Protein AF-A0A241VRT4-F1 (afdb_monomer)

Secondary structure (DSSP, 8-state):
----EEEEES---HHHHHHHHHTTEEEEEGGG--TTS-----SEEEES--TTTS------------PPPHHHHHHHHHHHHHHHHHHHHHHHHHHHHHHHHHHHHHHHHHHHHHHHHHHSPPHHHHHHHHHHHHHHHHS----

Structure (mmCIF, N/CA/C/O backbone):
data_AF-A0A241VRT4-F1
#
_entry.id   AF-A0A241VRT4-F1
#
loop_
_atom_site.group_PDB
_atom_site.id
_atom_site.type_symbol
_atom_site.label_atom_id
_atom_site.label_alt_id
_atom_site.label_comp_id
_atom_site.label_asym_id
_atom_site.label_entity_id
_atom_site.label_seq_id
_atom_site.pdbx_PDB_ins_code
_atom_site.Cartn_x
_atom_site.Cartn_y
_atom_site.Cartn_z
_atom_site.occupancy
_atom_site.B_iso_or_equiv
_atom_site.auth_seq_id
_atom_site.auth_comp_id
_atom_site.auth_asym_id
_atom_site.auth_atom_id
_atom_site.pdbx_PDB_model_num
ATOM 1 N N . MET A 1 1 ? -20.443 -20.941 38.064 1.00 50.16 1 MET A N 1
ATOM 2 C CA . MET A 1 1 ? -21.023 -19.593 38.247 1.00 50.16 1 MET A CA 1
ATOM 3 C C . MET A 1 1 ? -22.403 -19.621 37.625 1.00 50.16 1 MET A C 1
ATOM 5 O O . MET A 1 1 ? -22.512 -20.088 36.500 1.00 50.16 1 MET A O 1
ATOM 9 N N . ASN A 1 2 ? -23.441 -19.253 38.374 1.00 67.25 2 ASN A N 1
ATOM 10 C CA . ASN A 1 2 ? -24.806 -19.216 37.851 1.00 67.25 2 ASN A CA 1
ATOM 11 C C . ASN A 1 2 ? -24.984 -17.857 37.169 1.00 67.25 2 ASN A C 1
ATOM 13 O O . ASN A 1 2 ? -25.025 -16.855 37.873 1.00 67.25 2 ASN A O 1
ATOM 17 N N . PHE A 1 3 ? -25.005 -17.826 35.835 1.00 83.12 3 PHE A N 1
ATOM 18 C CA . PHE A 1 3 ? -25.200 -16.592 35.073 1.00 83.12 3 PHE A CA 1
ATOM 19 C C . PHE A 1 3 ? -26.683 -16.224 35.125 1.00 83.12 3 PHE A C 1
ATOM 21 O O . PHE A 1 3 ? -27.526 -16.981 34.641 1.00 83.12 3 PHE A O 1
ATOM 28 N N . LYS A 1 4 ? -27.016 -15.105 35.761 1.00 89.88 4 LYS A N 1
ATOM 29 C CA . LYS A 1 4 ? -28.393 -14.666 35.971 1.00 89.88 4 LYS A CA 1
ATOM 30 C C . LYS A 1 4 ? -28.705 -13.495 35.054 1.00 89.88 4 LYS A C 1
ATOM 32 O O . LYS A 1 4 ? -28.060 -12.455 35.136 1.00 89.88 4 LYS A O 1
ATOM 37 N N . LYS A 1 5 ? -29.740 -13.651 34.231 1.00 93.50 5 LYS A N 1
ATOM 38 C CA . LYS A 1 5 ? -30.230 -12.620 33.312 1.00 93.50 5 LYS A CA 1
ATOM 39 C C . LYS A 1 5 ? -31.640 -12.192 33.694 1.00 93.50 5 LYS A C 1
ATOM 41 O O . LYS A 1 5 ? -32.492 -13.053 33.911 1.00 93.50 5 LYS A O 1
ATOM 46 N N . ILE A 1 6 ? -31.904 -10.890 33.762 1.00 93.75 6 ILE A N 1
ATOM 47 C CA . ILE A 1 6 ? -33.234 -10.343 34.069 1.00 93.75 6 ILE A CA 1
ATOM 48 C C . ILE A 1 6 ? -33.736 -9.503 32.900 1.00 93.75 6 ILE A C 1
ATOM 50 O O . ILE A 1 6 ? -33.053 -8.587 32.455 1.00 93.75 6 ILE A O 1
ATOM 54 N N . TYR A 1 7 ? -34.943 -9.788 32.420 1.00 94.56 7 TYR A N 1
ATOM 55 C CA . TYR A 1 7 ? -35.581 -9.035 31.344 1.00 94.56 7 TYR A CA 1
ATOM 56 C C . TYR A 1 7 ? -36.815 -8.304 31.868 1.00 94.56 7 TYR A C 1
ATOM 58 O O . TYR A 1 7 ? -37.736 -8.939 32.380 1.00 94.56 7 TYR A O 1
ATOM 66 N N . PHE A 1 8 ? -36.851 -6.981 31.739 1.00 94.06 8 PHE A N 1
ATOM 67 C CA . PHE A 1 8 ? -37.998 -6.168 32.133 1.00 94.06 8 PHE A CA 1
ATOM 68 C C . PHE A 1 8 ? -38.947 -5.977 30.951 1.00 94.06 8 PHE A C 1
ATOM 70 O O . PHE A 1 8 ? -38.548 -5.471 29.903 1.00 94.06 8 PHE A O 1
ATOM 77 N N . THR A 1 9 ? -40.200 -6.391 31.112 1.00 93.69 9 THR A N 1
ATOM 78 C CA . THR A 1 9 ? -41.248 -6.236 30.096 1.00 93.69 9 THR A CA 1
ATOM 79 C C . THR A 1 9 ? -42.617 -6.148 30.754 1.00 93.69 9 THR A C 1
ATOM 81 O O . THR A 1 9 ? -42.819 -6.700 31.836 1.00 93.69 9 THR A O 1
ATOM 84 N N . ASP A 1 10 ? -43.564 -5.472 30.112 1.00 93.69 10 ASP A N 1
ATOM 85 C CA . ASP A 1 10 ? -44.985 -5.548 30.462 1.00 93.69 10 ASP A CA 1
ATOM 86 C C . ASP A 1 10 ? -45.778 -6.522 29.566 1.00 93.69 10 ASP A C 1
ATOM 88 O O . ASP A 1 10 ? -46.948 -6.796 29.848 1.00 93.69 10 ASP A O 1
ATOM 92 N N . ASP A 1 11 ? -45.144 -7.103 28.538 1.00 92.81 11 ASP A N 1
ATOM 93 C CA . ASP A 1 11 ? -45.738 -8.120 27.666 1.00 92.81 11 ASP A CA 1
ATOM 94 C C . ASP A 1 11 ? -45.448 -9.539 28.180 1.00 92.81 11 ASP A C 1
ATOM 96 O O . ASP A 1 11 ? -44.371 -10.103 27.981 1.00 92.81 11 ASP A O 1
ATOM 100 N N . PHE A 1 12 ? -46.453 -10.128 28.826 1.00 93.00 12 PHE A N 1
ATOM 101 C CA . PHE A 1 12 ? -46.445 -11.510 29.316 1.00 93.00 12 PHE A CA 1
ATOM 102 C C . PHE A 1 12 ? -47.269 -12.446 28.419 1.00 93.00 12 PHE A C 1
ATOM 104 O O . PHE A 1 12 ? -47.884 -13.397 28.906 1.00 93.00 12 PHE A O 1
ATOM 111 N N . SER A 1 13 ? -47.325 -12.178 27.113 1.00 94.38 13 SER A N 1
ATOM 112 C CA . SER A 1 13 ? -47.847 -13.141 26.143 1.00 94.38 13 SER A CA 1
ATOM 113 C C . SER A 1 13 ? -47.056 -14.456 26.194 1.00 94.38 13 SER A C 1
ATOM 115 O O . SER A 1 13 ? -45.858 -14.479 26.487 1.00 94.38 13 SER A O 1
ATOM 117 N N . THR A 1 14 ? -47.726 -15.579 25.919 1.00 92.50 14 THR A N 1
ATOM 118 C CA . THR A 1 14 ? -47.112 -16.918 25.979 1.00 92.50 14 THR A CA 1
ATOM 119 C C . THR A 1 14 ? -45.909 -17.045 25.050 1.00 92.50 14 THR A C 1
ATOM 121 O O . THR A 1 14 ? -44.895 -17.601 25.453 1.00 92.50 14 THR A O 1
ATOM 124 N N . GLU A 1 15 ? -45.983 -16.456 23.855 1.00 93.00 15 GLU A N 1
ATOM 125 C CA . GLU A 1 15 ? -44.884 -16.448 22.885 1.00 93.00 15 GLU A CA 1
ATOM 126 C C . GLU A 1 15 ? -43.647 -15.706 23.418 1.00 93.00 15 GLU A C 1
ATOM 128 O O . GLU A 1 15 ? -42.524 -16.203 23.310 1.00 93.00 15 GLU A O 1
ATOM 133 N N . ASN A 1 16 ? -43.840 -14.541 24.048 1.00 91.38 16 ASN A N 1
ATOM 134 C CA . ASN A 1 16 ? -42.733 -13.758 24.591 1.00 91.38 16 ASN A CA 1
ATOM 135 C C . ASN A 1 16 ? -42.091 -14.445 25.805 1.00 91.38 16 ASN A C 1
ATOM 137 O O . ASN A 1 16 ? -40.865 -14.472 25.929 1.00 91.38 16 ASN A O 1
ATOM 141 N N . ILE A 1 17 ? -42.910 -15.046 26.677 1.00 93.94 17 ILE A N 1
ATOM 142 C CA . ILE A 1 17 ? -42.424 -15.812 27.830 1.00 93.94 17 ILE A CA 1
ATOM 143 C C . ILE A 1 17 ? -41.579 -16.997 27.363 1.00 93.94 17 ILE A C 1
ATOM 145 O O . ILE A 1 17 ? -40.452 -17.142 27.830 1.00 93.94 17 ILE A O 1
ATOM 149 N N . GLU A 1 18 ? -42.092 -17.819 26.444 1.00 94.69 18 GLU A N 1
ATOM 150 C CA . GLU A 1 18 ? -41.392 -19.017 25.967 1.00 94.69 18 GLU A CA 1
ATOM 151 C C . GLU A 1 18 ? -40.044 -18.667 25.336 1.00 94.69 18 GLU A C 1
ATOM 153 O O . GLU A 1 18 ? -39.030 -19.272 25.682 1.00 94.69 18 GLU A O 1
ATOM 158 N N . LYS A 1 19 ? -40.014 -17.638 24.484 1.00 94.25 19 LYS A N 1
ATOM 159 C CA . LYS A 1 19 ? -38.790 -17.178 23.822 1.00 94.25 19 LYS A CA 1
ATOM 160 C C . LYS A 1 19 ? -37.752 -16.646 24.813 1.00 94.25 19 LYS A C 1
ATOM 162 O O . LYS A 1 19 ? -36.587 -17.036 24.783 1.00 94.25 19 LYS A O 1
ATOM 167 N N . LEU A 1 20 ? -38.157 -15.747 25.707 1.00 93.81 20 LEU A N 1
ATOM 168 C CA . LEU A 1 20 ? -37.226 -15.131 26.653 1.00 93.81 20 LEU A CA 1
ATOM 169 C C . LEU A 1 20 ? -36.729 -16.149 27.685 1.00 93.81 20 LEU A C 1
ATOM 171 O O . LEU A 1 20 ? -35.543 -16.161 28.011 1.00 93.81 20 LEU A O 1
ATOM 175 N N . GLN A 1 21 ? -37.590 -17.056 28.150 1.00 92.62 21 GLN A N 1
ATOM 176 C CA . GLN A 1 21 ? -37.168 -18.134 29.043 1.00 92.62 21 GLN A CA 1
ATOM 177 C C . GLN A 1 21 ? -36.264 -19.154 28.340 1.00 92.62 21 GLN A C 1
ATOM 179 O O . GLN A 1 21 ? -35.313 -19.619 28.969 1.00 92.62 21 GLN A O 1
ATOM 184 N N . SER A 1 22 ? -36.491 -19.468 27.054 1.00 92.69 22 SER A N 1
ATOM 185 C CA . SER A 1 22 ? -35.583 -20.340 26.290 1.00 92.69 22 SER A CA 1
ATOM 186 C C . SER A 1 22 ? -34.187 -19.739 26.130 1.00 92.69 22 SER A C 1
ATOM 188 O O . SER A 1 22 ? -33.198 -20.467 26.146 1.00 92.69 22 SER A O 1
ATOM 190 N N . ASP A 1 23 ? -34.103 -18.409 26.069 1.00 91.06 23 ASP A N 1
ATOM 191 C CA . ASP A 1 23 ? -32.849 -17.650 26.023 1.00 91.06 23 ASP A CA 1
ATOM 192 C C . ASP A 1 23 ? -32.209 -17.456 27.420 1.00 91.06 23 ASP A C 1
ATOM 194 O O . ASP A 1 23 ? -31.149 -16.833 27.555 1.00 91.06 23 ASP A O 1
ATOM 198 N N . GLY A 1 24 ? -32.833 -18.000 28.473 1.00 91.50 24 GLY A N 1
ATOM 199 C CA . GLY A 1 24 ? -32.338 -17.965 29.850 1.00 91.50 24 GLY A CA 1
ATOM 200 C C . GLY A 1 24 ? -32.679 -16.688 30.623 1.00 91.50 24 GLY A C 1
ATOM 201 O O . GLY A 1 24 ? -32.076 -16.433 31.668 1.00 91.50 24 GLY A O 1
ATOM 202 N N . TRP A 1 25 ? -33.622 -15.877 30.137 1.00 94.50 25 TRP A N 1
ATOM 203 C CA . TRP A 1 25 ? -34.074 -14.677 30.833 1.00 94.50 25 TRP A CA 1
ATOM 204 C C . TRP A 1 25 ? -35.098 -14.988 31.917 1.00 94.50 25 TRP A C 1
ATOM 206 O O . TRP A 1 25 ? -36.072 -15.716 31.721 1.00 94.50 25 TRP A O 1
ATOM 216 N N . VAL A 1 26 ? -34.924 -14.329 33.057 1.00 93.31 26 VAL A N 1
ATOM 217 C CA . VAL A 1 26 ? -35.949 -14.222 34.089 1.00 93.31 26 VAL A CA 1
ATOM 218 C C . VAL A 1 26 ? -36.757 -12.957 33.830 1.00 93.31 26 VAL A C 1
ATOM 220 O O . VAL A 1 26 ? -36.231 -11.849 33.923 1.00 93.31 26 VAL A O 1
ATOM 223 N N . LEU A 1 27 ? -38.037 -13.111 33.502 1.00 93.81 27 LEU A N 1
ATOM 224 C CA . LEU A 1 27 ? -38.902 -11.975 33.202 1.00 93.81 27 LEU A CA 1
ATOM 225 C C . LEU A 1 27 ? -39.347 -11.275 34.491 1.00 93.81 27 LEU A C 1
ATOM 227 O O . LEU A 1 27 ? -39.765 -11.911 35.462 1.00 93.81 27 LEU A O 1
ATOM 231 N N . ARG A 1 28 ? -39.303 -9.946 34.478 1.00 93.31 28 ARG A N 1
ATOM 232 C CA . ARG A 1 28 ? -39.803 -9.069 35.536 1.00 93.31 28 ARG A CA 1
ATOM 233 C C . ARG A 1 28 ? -40.737 -8.038 34.932 1.00 93.31 28 ARG A C 1
ATOM 235 O O . ARG A 1 28 ? -40.489 -7.524 33.846 1.00 93.31 28 ARG A O 1
ATOM 242 N N . LYS A 1 29 ? -41.816 -7.731 35.650 1.00 91.88 29 LYS A N 1
ATOM 243 C CA . LYS A 1 29 ? -42.786 -6.744 35.186 1.00 91.88 29 LYS A CA 1
ATOM 244 C C . LYS A 1 29 ? -42.195 -5.348 35.323 1.00 91.88 29 LYS A C 1
ATOM 246 O O . LYS A 1 29 ? -41.973 -4.914 36.453 1.00 91.88 29 LYS A O 1
ATOM 251 N N . ALA A 1 30 ? -41.952 -4.670 34.205 1.00 88.19 30 ALA A N 1
ATOM 252 C CA . ALA A 1 30 ? -41.317 -3.353 34.197 1.00 88.19 30 ALA A CA 1
ATOM 253 C C . ALA A 1 30 ? -42.131 -2.342 35.019 1.00 88.19 30 ALA A C 1
ATOM 255 O O . ALA A 1 30 ? -41.589 -1.682 35.905 1.00 88.19 30 ALA A O 1
ATOM 256 N N . SER A 1 31 ? -43.456 -2.319 34.834 1.00 87.44 31 SER A N 1
ATOM 257 C CA . SER A 1 31 ? -44.346 -1.393 35.541 1.00 87.44 31 SER A CA 1
ATOM 258 C C . SER A 1 31 ? -44.489 -1.662 37.045 1.00 87.44 31 SER A C 1
ATOM 260 O O . SER A 1 31 ? -45.095 -0.859 37.755 1.00 87.44 31 SER A O 1
ATOM 262 N N . ALA A 1 32 ? -44.061 -2.831 37.532 1.00 87.31 32 ALA A N 1
ATOM 263 C CA . ALA A 1 32 ? -44.201 -3.204 38.939 1.00 87.31 32 ALA A CA 1
ATOM 264 C C . ALA A 1 32 ? -43.040 -2.695 39.800 1.00 87.31 32 ALA A C 1
ATOM 266 O O . ALA A 1 32 ? -43.170 -2.675 41.022 1.00 87.31 32 ALA A O 1
ATOM 267 N N . VAL A 1 33 ? -41.933 -2.293 39.172 1.00 86.31 33 VAL A N 1
ATOM 268 C CA . VAL A 1 33 ? -40.723 -1.851 39.862 1.00 86.31 33 VAL A CA 1
ATOM 269 C C . VAL A 1 33 ? -40.825 -0.368 40.194 1.00 86.31 33 VAL A C 1
ATOM 271 O O . VAL A 1 33 ? -40.999 0.469 39.307 1.00 86.31 33 VAL A O 1
ATOM 274 N N . LYS A 1 34 ? -40.687 -0.029 41.475 1.00 85.06 34 LYS A N 1
ATOM 275 C CA . LYS A 1 34 ? -40.750 1.350 41.962 1.00 85.06 34 LYS A CA 1
ATOM 276 C C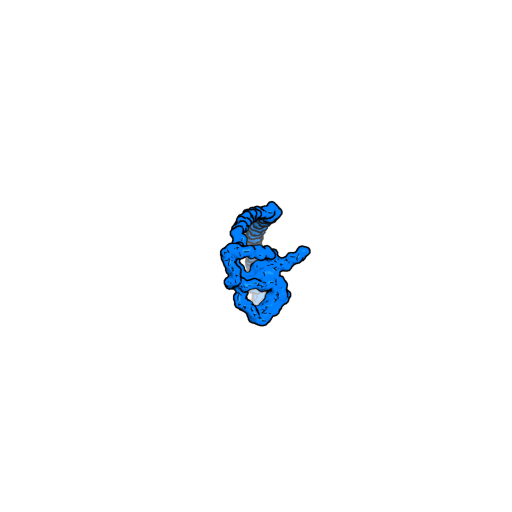 . LYS A 1 34 ? -39.379 1.871 42.359 1.00 85.06 34 LYS A C 1
ATOM 278 O O . LYS A 1 34 ? -38.476 1.129 42.733 1.00 85.06 34 LYS A O 1
ATOM 283 N N . GLU A 1 35 ? -39.237 3.190 42.300 1.00 75.50 35 GLU A N 1
ATOM 284 C CA . GLU A 1 35 ? -38.061 3.877 42.822 1.00 75.50 35 GLU A CA 1
ATOM 285 C C . GLU A 1 35 ? -37.983 3.669 44.344 1.00 75.50 35 GLU A C 1
ATOM 287 O O . GLU A 1 35 ? -38.883 4.073 45.080 1.00 75.50 35 GLU A O 1
ATOM 292 N N . GLY A 1 36 ? -36.939 2.969 44.799 1.00 75.25 36 GLY A N 1
ATOM 293 C CA . GLY A 1 36 ? -36.753 2.565 46.198 1.00 75.25 36 GLY A CA 1
ATOM 294 C C . GLY A 1 36 ? -36.921 1.065 46.465 1.00 75.25 36 GLY A C 1
ATOM 295 O O . GLY A 1 36 ? -36.577 0.617 47.559 1.00 75.25 36 GLY A O 1
ATOM 296 N N . ASP A 1 37 ? -37.389 0.281 45.487 1.00 82.62 37 ASP A N 1
ATOM 297 C CA . ASP A 1 37 ? -37.384 -1.179 45.598 1.00 82.62 37 ASP A CA 1
ATOM 298 C C . ASP A 1 37 ? -35.950 -1.728 45.625 1.00 82.62 37 ASP A C 1
ATOM 300 O O . ASP A 1 37 ? -35.006 -1.138 45.090 1.00 82.62 37 ASP A O 1
ATOM 304 N N . PHE A 1 38 ? -35.782 -2.894 46.252 1.00 83.44 38 PHE A N 1
ATOM 305 C CA . PHE A 1 38 ? -34.502 -3.592 46.247 1.00 83.44 38 PHE A CA 1
ATOM 306 C C . PHE A 1 38 ? -34.106 -3.979 44.815 1.00 83.44 38 PHE A C 1
ATOM 308 O O . PHE A 1 38 ? -34.889 -4.591 44.085 1.00 83.44 38 PHE A O 1
ATOM 315 N N . ILE A 1 39 ? -32.867 -3.658 44.436 1.00 85.50 39 ILE A N 1
ATOM 316 C CA . ILE A 1 39 ? -32.312 -4.011 43.128 1.00 85.50 39 ILE A CA 1
ATOM 317 C C . ILE A 1 39 ? -31.942 -5.491 43.137 1.00 85.50 39 ILE A C 1
ATOM 319 O O . ILE A 1 39 ? -30.993 -5.914 43.801 1.00 85.50 39 ILE A O 1
ATOM 323 N N . GLU A 1 40 ? -32.677 -6.288 42.370 1.00 86.94 40 GLU A N 1
ATOM 324 C CA . GLU A 1 40 ? -32.332 -7.684 42.156 1.00 86.94 40 GLU A CA 1
ATOM 325 C C . GLU A 1 40 ? -31.060 -7.785 41.308 1.00 86.94 40 GLU A C 1
ATOM 327 O O . GLU A 1 40 ? -31.087 -7.506 40.114 1.00 86.94 40 GLU A O 1
ATOM 332 N N . GLN A 1 41 ? -29.954 -8.222 41.915 1.00 85.50 41 GLN A N 1
ATOM 333 C CA . GLN A 1 41 ? -28.691 -8.384 41.198 1.00 85.50 41 GLN A CA 1
ATOM 334 C C . GLN A 1 41 ? -28.785 -9.472 40.115 1.00 85.50 41 GLN A C 1
ATOM 336 O O . GLN A 1 41 ? -29.294 -10.575 40.363 1.00 85.50 41 GLN A O 1
ATOM 341 N N . ALA A 1 42 ? -28.265 -9.142 38.934 1.00 87.38 42 ALA A N 1
ATOM 342 C CA . ALA A 1 42 ? -28.095 -9.999 37.769 1.00 87.38 42 ALA A CA 1
ATOM 343 C C . ALA A 1 42 ? -26.814 -9.612 37.014 1.00 87.38 42 ALA A C 1
ATOM 345 O O . ALA A 1 42 ? -26.345 -8.478 37.125 1.00 87.38 42 ALA A O 1
ATOM 346 N N . ASP A 1 43 ? -26.269 -10.557 36.251 1.00 87.44 43 ASP A N 1
ATOM 347 C CA . ASP A 1 43 ? -25.112 -10.345 35.376 1.00 87.44 43 ASP A CA 1
ATOM 348 C C . ASP A 1 43 ? -25.493 -9.534 34.127 1.00 87.44 43 ASP A C 1
ATOM 350 O O . ASP A 1 43 ? -24.664 -8.831 33.553 1.00 87.44 43 ASP A O 1
ATOM 354 N N . GLU A 1 44 ? -26.760 -9.618 33.712 1.00 89.62 44 GLU A N 1
ATOM 355 C CA . GLU A 1 44 ? -27.280 -8.953 32.521 1.00 89.62 44 GLU A CA 1
ATOM 356 C C . GLU A 1 44 ? -28.729 -8.490 32.744 1.00 89.62 44 GLU A C 1
ATOM 358 O O . GLU A 1 44 ? -29.559 -9.243 33.266 1.00 89.62 44 GLU A O 1
ATOM 363 N N . TYR A 1 45 ? -29.040 -7.262 32.318 1.00 90.56 45 TYR A N 1
ATOM 364 C CA . TYR A 1 45 ? -30.392 -6.696 32.333 1.00 90.56 45 TYR A CA 1
ATOM 365 C C . TYR A 1 45 ? -30.832 -6.343 30.908 1.00 90.56 45 TYR A C 1
ATOM 367 O O . TYR A 1 45 ? -30.086 -5.688 30.181 1.00 90.56 45 TYR A O 1
ATOM 375 N N . GLY A 1 46 ? -32.043 -6.739 30.520 1.00 89.94 46 GLY A N 1
ATOM 376 C CA . GLY A 1 46 ? -32.615 -6.500 29.192 1.00 89.94 46 GLY A CA 1
ATOM 377 C C . GLY A 1 46 ? -34.011 -5.874 29.238 1.00 89.94 46 GLY A C 1
ATOM 378 O O . GLY A 1 46 ? -34.668 -5.869 30.279 1.00 89.94 46 GLY A O 1
ATOM 379 N N . GLY A 1 47 ? -34.468 -5.350 28.098 1.00 91.44 47 GLY A N 1
ATOM 380 C CA . GLY A 1 47 ? -35.810 -4.780 27.939 1.00 91.44 47 GLY A CA 1
ATOM 381 C C . GLY A 1 47 ? -35.962 -3.371 28.521 1.00 91.44 47 GLY A C 1
ATOM 382 O O . GLY A 1 47 ? -35.061 -2.534 28.421 1.00 91.44 47 GLY A O 1
ATOM 383 N N . GLU A 1 48 ? -37.115 -3.103 29.128 1.00 90.88 48 GLU A N 1
ATOM 384 C CA . GLU A 1 48 ? -37.489 -1.817 29.731 1.00 90.88 48 GLU A CA 1
ATOM 385 C C . GLU A 1 48 ? -36.857 -1.650 31.124 1.00 90.88 48 GLU A C 1
ATOM 387 O O . GLU A 1 48 ? -37.539 -1.537 32.141 1.00 90.88 48 GLU A O 1
ATOM 392 N N . VAL A 1 49 ? -35.520 -1.679 31.181 1.00 89.31 49 VAL A N 1
ATOM 393 C CA . VAL A 1 49 ? -34.754 -1.648 32.438 1.00 89.31 49 VAL A CA 1
ATOM 394 C C . VAL A 1 49 ? -35.024 -0.342 33.209 1.00 89.31 49 VAL A C 1
ATOM 396 O O . VAL A 1 49 ? -34.697 0.738 32.689 1.00 89.31 49 VAL A O 1
ATOM 399 N N . PRO A 1 50 ? -35.552 -0.404 34.450 1.00 87.94 50 PRO A N 1
ATOM 400 C CA . PRO A 1 50 ? -35.827 0.782 35.258 1.00 87.94 50 PRO A CA 1
ATOM 401 C C . PRO A 1 50 ? -34.565 1.612 35.530 1.00 87.94 50 PRO A C 1
ATOM 403 O O . PRO A 1 50 ? -33.471 1.075 35.699 1.00 87.94 50 PRO A O 1
ATOM 406 N N . SER A 1 51 ? -34.695 2.939 35.608 1.00 83.56 51 SER A N 1
ATOM 407 C CA . SER A 1 51 ? -33.543 3.855 35.709 1.00 83.56 51 SER A CA 1
ATOM 408 C C . SER A 1 51 ? -32.627 3.588 36.906 1.00 83.56 51 SER A C 1
ATOM 410 O O . SER A 1 51 ? -31.424 3.782 36.793 1.00 83.56 51 SER A O 1
ATOM 412 N N . HIS A 1 52 ? -33.165 3.100 38.024 1.00 83.31 52 HIS A N 1
ATOM 413 C CA . HIS A 1 52 ? -32.380 2.767 39.216 1.00 83.31 52 HIS A CA 1
ATOM 414 C C . HIS A 1 52 ? -31.626 1.424 39.105 1.00 83.31 52 HIS A C 1
ATOM 416 O O . HIS A 1 52 ? -30.722 1.186 39.897 1.00 83.31 52 HIS A O 1
ATOM 422 N N . TYR A 1 53 ? -31.936 0.573 38.114 1.00 82.75 53 TYR A N 1
ATOM 423 C CA . TYR A 1 53 ? -31.140 -0.617 37.759 1.00 82.75 53 TYR A CA 1
ATOM 424 C C . TYR A 1 53 ? -29.948 -0.276 36.858 1.00 82.75 53 TYR A C 1
ATOM 426 O O . TYR A 1 53 ? -28.983 -1.036 36.779 1.00 82.75 53 TYR A O 1
ATOM 434 N N . LYS A 1 54 ? -29.990 0.874 36.177 1.00 73.62 54 LYS A N 1
ATOM 435 C CA . LYS A 1 54 ? -28.864 1.378 35.393 1.00 73.62 54 LYS A CA 1
ATOM 436 C C . LYS A 1 54 ? -27.863 1.958 36.382 1.00 73.62 54 LYS A C 1
ATOM 438 O O . LYS A 1 54 ? -28.005 3.099 36.814 1.00 73.62 54 LYS A O 1
ATOM 443 N N . SER A 1 55 ? -26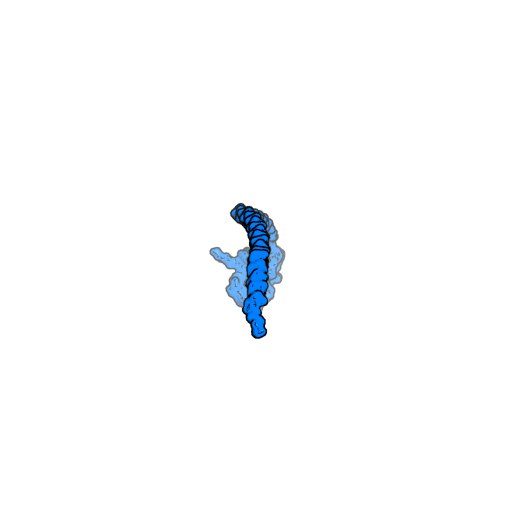.868 1.162 36.778 1.00 64.75 55 SER A N 1
ATOM 444 C CA . SER A 1 55 ? -25.703 1.691 37.490 1.00 64.75 55 SER A CA 1
ATOM 445 C C . SER A 1 55 ? -25.230 2.938 36.748 1.00 64.75 55 SER A C 1
ATOM 447 O O . SER A 1 55 ? -25.138 2.903 35.519 1.00 64.75 55 SER A O 1
ATOM 449 N N . GLN A 1 56 ? -25.001 4.047 37.462 1.00 57.25 56 GLN A N 1
ATOM 450 C CA . GLN A 1 56 ? -24.423 5.253 36.870 1.00 57.25 56 GLN A CA 1
ATOM 451 C C . GLN A 1 56 ? -23.203 4.812 36.073 1.00 57.25 56 GLN A C 1
ATOM 453 O O . GLN A 1 56 ? -22.240 4.334 36.670 1.00 57.25 56 GLN A O 1
ATOM 458 N N . ASN A 1 57 ? -23.310 4.860 34.742 1.00 53.47 57 ASN A N 1
ATOM 459 C CA . ASN A 1 57 ? -22.305 4.316 33.845 1.00 53.47 57 ASN A CA 1
ATOM 460 C C . ASN A 1 57 ? -20.948 4.855 34.289 1.00 53.47 57 ASN A C 1
ATOM 462 O O . ASN A 1 57 ? -20.686 6.050 34.145 1.00 53.47 57 ASN A O 1
ATOM 466 N N . GLN A 1 58 ? -20.098 3.988 34.842 1.00 53.69 58 GLN A N 1
ATOM 467 C CA . GLN A 1 58 ? -18.683 4.286 34.949 1.00 53.69 58 GLN A CA 1
ATOM 468 C C . GLN A 1 58 ? -18.230 4.414 33.500 1.00 53.69 58 GLN A C 1
ATOM 470 O O . GLN A 1 58 ? -18.055 3.419 32.803 1.00 53.69 58 GLN A O 1
ATOM 475 N N . GLN A 1 59 ? -18.160 5.648 33.004 1.00 55.19 59 GLN A N 1
ATOM 476 C CA . GLN A 1 59 ? -17.521 5.941 31.736 1.00 55.19 59 GLN A CA 1
ATOM 477 C C . GLN A 1 59 ? -16.079 5.473 31.877 1.00 55.19 59 GLN A C 1
ATOM 479 O O . GLN A 1 59 ? -15.246 6.146 32.481 1.00 55.19 59 GLN A O 1
ATOM 484 N N . ILE A 1 60 ? -15.794 4.281 31.363 1.00 64.00 60 ILE A N 1
ATOM 485 C CA . ILE A 1 60 ? -14.428 3.812 31.214 1.00 64.00 60 ILE A CA 1
ATOM 486 C C . ILE A 1 60 ? -13.866 4.613 30.042 1.00 64.00 60 ILE A C 1
ATOM 488 O O . ILE A 1 60 ? -14.135 4.318 28.879 1.00 64.00 60 ILE A O 1
ATOM 492 N N . ALA A 1 61 ? -13.139 5.683 30.355 1.00 56.75 61 ALA A N 1
ATOM 493 C CA . ALA A 1 61 ? -12.339 6.395 29.375 1.00 56.75 61 ALA A CA 1
ATOM 494 C C . ALA A 1 61 ? -11.181 5.476 28.967 1.00 56.75 61 ALA A C 1
ATOM 496 O O . ALA A 1 61 ? -10.208 5.316 29.703 1.00 56.75 61 ALA A O 1
ATOM 497 N N . VAL A 1 62 ? -11.315 4.819 27.815 1.00 59.00 62 VAL A N 1
ATOM 498 C CA . VAL A 1 62 ? -10.239 4.013 27.235 1.00 59.00 62 VAL A CA 1
ATOM 499 C C . VAL A 1 62 ? -9.379 4.936 26.379 1.00 59.00 62 VAL A C 1
ATOM 501 O O . VAL A 1 62 ? -9.778 5.334 25.285 1.00 59.00 62 VAL A O 1
ATOM 504 N N . SER A 1 63 ? -8.199 5.296 26.878 1.00 57.97 63 SER A N 1
ATOM 505 C CA . SER A 1 63 ? -7.187 5.995 26.083 1.00 57.97 63 SER A CA 1
ATOM 506 C C . SER A 1 63 ? -6.501 4.990 25.160 1.00 57.97 63 SER A C 1
ATOM 508 O O . SER A 1 63 ? -5.630 4.233 25.584 1.00 57.97 63 SER A O 1
ATOM 510 N N . LEU A 1 64 ? -6.928 4.948 23.898 1.00 62.78 64 LEU A N 1
ATOM 511 C CA . LEU A 1 64 ? -6.283 4.160 22.851 1.00 62.78 64 LEU A CA 1
ATOM 512 C C . LEU A 1 64 ? -5.088 4.945 22.304 1.00 62.78 64 LEU A C 1
ATOM 514 O O . LEU A 1 64 ? -5.243 5.798 21.430 1.00 62.78 64 LEU A O 1
ATOM 518 N N . ASN A 1 65 ? -3.891 4.648 22.805 1.00 59.69 65 ASN A N 1
ATOM 519 C CA . ASN A 1 65 ? -2.662 5.096 22.160 1.00 59.69 65 ASN A CA 1
ATOM 520 C C . ASN A 1 65 ? -2.456 4.246 20.902 1.00 59.69 65 ASN A C 1
ATOM 522 O O . ASN A 1 65 ? -1.905 3.150 20.963 1.00 59.69 65 ASN A O 1
ATOM 526 N N . ALA A 1 66 ? -2.932 4.738 19.759 1.00 61.22 66 ALA A N 1
ATOM 527 C CA . ALA A 1 66 ? -2.610 4.184 18.448 1.00 61.22 66 ALA A CA 1
ATOM 528 C C . A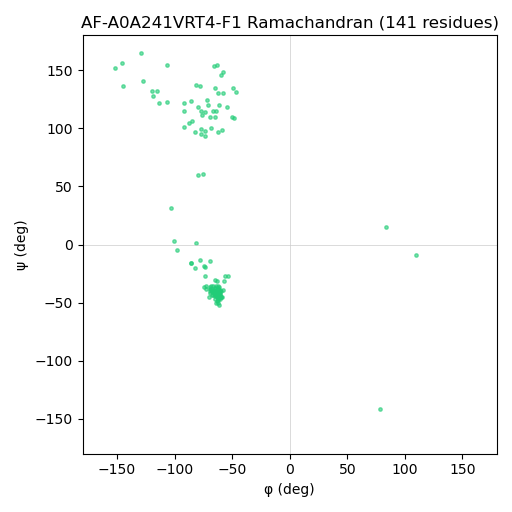LA A 1 66 ? -1.181 4.597 18.048 1.00 61.22 66 ALA A C 1
ATOM 530 O O . ALA A 1 66 ? -0.975 5.318 17.075 1.00 61.22 66 ALA A O 1
ATOM 531 N N . GLU A 1 67 ? -0.185 4.192 18.835 1.00 58.19 67 GLU A N 1
ATOM 532 C CA . GLU A 1 67 ? 1.199 4.239 18.379 1.00 58.19 67 GLU A CA 1
ATOM 533 C C . GLU A 1 67 ? 1.351 3.154 17.314 1.00 58.19 67 GLU A C 1
ATOM 535 O O . GLU A 1 67 ? 1.081 1.976 17.552 1.00 58.19 67 GLU A O 1
ATOM 540 N N . ILE A 1 68 ? 1.713 3.568 16.099 1.00 59.97 68 ILE A N 1
ATOM 541 C CA . ILE A 1 68 ? 2.096 2.647 15.033 1.00 59.97 68 ILE A CA 1
ATOM 542 C C . ILE A 1 68 ? 3.215 1.787 15.616 1.00 59.97 68 ILE A C 1
ATOM 544 O O . ILE A 1 68 ? 4.241 2.329 16.031 1.00 59.97 68 ILE A O 1
ATOM 548 N N . ALA A 1 69 ? 3.003 0.470 15.700 1.00 72.31 69 ALA A N 1
ATOM 549 C CA . ALA A 1 69 ? 4.025 -0.435 16.206 1.00 72.31 69 ALA A CA 1
ATOM 550 C C . ALA A 1 69 ? 5.349 -0.133 15.474 1.00 72.31 69 ALA A C 1
ATOM 552 O O . ALA A 1 69 ? 5.323 0.048 14.256 1.00 72.31 69 ALA A O 1
ATOM 553 N N . PRO A 1 70 ? 6.495 -0.043 16.167 1.00 77.25 70 PRO A N 1
ATOM 554 C CA . PRO A 1 70 ? 7.761 0.404 15.572 1.00 77.25 70 PRO A CA 1
ATOM 555 C C .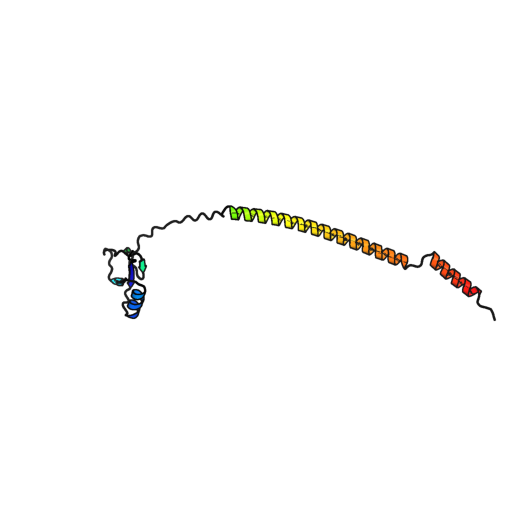 PRO A 1 70 ? 8.156 -0.391 14.315 1.00 77.25 70 PRO A C 1
ATOM 557 O O . PRO A 1 70 ? 8.777 0.146 13.403 1.00 77.25 70 PRO A O 1
ATOM 560 N N . GLU A 1 71 ? 7.711 -1.643 14.223 1.00 77.81 71 GLU A N 1
ATOM 561 C CA . GLU A 1 71 ? 7.846 -2.521 13.057 1.00 77.81 71 GLU A CA 1
ATOM 562 C C . GLU A 1 71 ? 7.141 -1.977 11.799 1.00 77.81 71 GLU A C 1
ATOM 564 O O . GLU A 1 71 ? 7.693 -2.028 10.702 1.00 77.81 71 GLU A O 1
ATOM 569 N N . LEU A 1 72 ? 5.942 -1.402 11.946 1.00 81.44 72 LEU A N 1
ATOM 570 C CA . LEU A 1 72 ? 5.203 -0.764 10.852 1.00 81.44 72 LEU A CA 1
ATOM 571 C C . LEU A 1 72 ? 5.887 0.529 10.398 1.00 81.44 72 LEU A C 1
ATOM 573 O O . LEU A 1 72 ? 5.913 0.815 9.203 1.00 81.44 72 LEU A O 1
ATOM 577 N N . GLN A 1 73 ? 6.462 1.296 11.328 1.00 86.94 73 GLN A N 1
ATOM 578 C CA . GLN A 1 73 ? 7.199 2.511 10.984 1.00 86.94 73 GLN A CA 1
ATOM 579 C C . GLN A 1 73 ? 8.479 2.178 10.202 1.00 86.94 73 GLN A C 1
ATOM 581 O O . GLN A 1 73 ? 8.730 2.787 9.164 1.00 86.94 73 GLN A O 1
ATOM 586 N N . GLN A 1 74 ? 9.220 1.153 10.632 1.00 89.19 74 GLN A N 1
ATOM 587 C CA . GLN A 1 74 ? 10.394 0.664 9.908 1.00 89.19 74 GLN A CA 1
ATOM 588 C C . GLN A 1 74 ? 10.034 0.203 8.488 1.00 89.19 74 GLN A C 1
ATOM 590 O O . GLN A 1 74 ? 10.687 0.605 7.528 1.00 89.19 74 GLN A O 1
ATOM 595 N N . ALA A 1 75 ? 8.949 -0.564 8.331 1.00 89.50 75 ALA A N 1
ATOM 596 C CA . ALA A 1 75 ? 8.491 -1.023 7.019 1.00 89.50 75 ALA A CA 1
ATOM 597 C C . ALA A 1 75 ? 8.113 0.138 6.079 1.00 89.50 75 ALA A C 1
ATOM 599 O O . ALA A 1 75 ? 8.367 0.079 4.875 1.00 89.50 75 ALA A O 1
ATOM 600 N N . ILE A 1 76 ? 7.521 1.209 6.619 1.00 88.75 76 ILE A N 1
ATOM 601 C CA . ILE A 1 76 ? 7.199 2.420 5.853 1.00 88.75 76 ILE A CA 1
ATOM 602 C C . ILE A 1 76 ? 8.475 3.112 5.366 1.00 88.75 76 ILE A C 1
ATOM 604 O O . ILE A 1 76 ? 8.524 3.573 4.223 1.00 88.75 76 ILE A O 1
ATOM 608 N N . ASP A 1 77 ? 9.491 3.212 6.217 1.00 93.25 77 ASP A N 1
ATOM 609 C CA . ASP A 1 77 ? 10.727 3.915 5.882 1.00 93.25 77 ASP A CA 1
ATOM 610 C C . ASP A 1 77 ? 11.580 3.120 4.880 1.00 93.25 77 ASP A C 1
ATOM 612 O O . ASP A 1 77 ? 12.074 3.702 3.909 1.00 93.25 77 ASP A O 1
ATOM 616 N N . ASP A 1 78 ? 11.634 1.793 5.015 1.00 94.00 78 ASP A N 1
ATOM 617 C CA . ASP A 1 78 ? 12.286 0.905 4.046 1.00 94.00 78 ASP A CA 1
ATOM 618 C C . ASP A 1 78 ? 11.606 0.983 2.668 1.00 94.00 78 ASP A C 1
ATOM 620 O O . ASP A 1 78 ? 12.270 1.183 1.646 1.00 94.00 78 ASP A O 1
ATOM 624 N N . ALA A 1 79 ? 10.268 0.929 2.628 1.00 94.38 79 ALA A N 1
ATOM 625 C CA . ALA A 1 79 ? 9.510 1.035 1.381 1.00 94.38 79 ALA A CA 1
ATOM 626 C C . ALA A 1 79 ? 9.715 2.392 0.683 1.00 94.38 79 ALA A C 1
ATOM 628 O O . ALA A 1 79 ? 9.806 2.466 -0.546 1.00 94.38 79 ALA A O 1
ATOM 629 N N . LYS A 1 80 ? 9.820 3.485 1.450 1.00 94.88 80 LYS A N 1
ATOM 630 C CA . LYS A 1 80 ? 10.135 4.812 0.897 1.00 94.88 80 LYS A CA 1
ATOM 631 C C . LYS A 1 80 ? 11.534 4.848 0.290 1.00 94.88 80 LYS A C 1
ATOM 633 O O . LYS A 1 80 ? 11.695 5.397 -0.802 1.00 94.88 80 LYS A O 1
ATOM 638 N N . ALA A 1 81 ? 12.527 4.274 0.968 1.00 96.06 81 ALA A N 1
ATOM 639 C CA . ALA A 1 81 ? 13.899 4.227 0.473 1.00 96.06 81 ALA A CA 1
ATOM 640 C C . ALA A 1 81 ? 13.998 3.436 -0.842 1.00 96.06 81 ALA A C 1
ATOM 642 O O . ALA A 1 81 ? 14.632 3.892 -1.798 1.00 96.06 81 ALA A O 1
ATOM 643 N N . GLU A 1 82 ? 13.313 2.295 -0.928 1.00 95.94 82 GLU A N 1
ATOM 644 C CA . GLU A 1 82 ? 13.269 1.487 -2.146 1.00 95.94 82 GLU A CA 1
ATOM 645 C C . GLU A 1 82 ? 12.567 2.220 -3.296 1.00 95.94 82 GLU A C 1
ATOM 647 O O . GLU A 1 82 ? 13.072 2.247 -4.418 1.00 95.94 82 GLU A O 1
ATOM 652 N N . CYS A 1 83 ? 11.461 2.912 -3.015 1.00 94.75 83 CYS A N 1
ATOM 653 C CA . CYS A 1 83 ? 10.744 3.690 -4.022 1.00 94.75 83 CYS A CA 1
ATOM 654 C C . CYS A 1 83 ? 11.621 4.808 -4.619 1.00 94.75 83 CYS A C 1
ATOM 656 O O . CYS A 1 83 ? 11.685 4.968 -5.839 1.00 94.75 83 CYS A O 1
ATOM 658 N N . VAL A 1 84 ? 12.375 5.533 -3.781 1.00 96.06 84 VAL A N 1
ATOM 659 C CA . VAL A 1 84 ? 13.333 6.557 -4.242 1.00 96.06 84 VAL A CA 1
ATOM 660 C C . VAL A 1 84 ? 14.408 5.948 -5.145 1.00 96.06 84 VAL A C 1
ATOM 662 O O . VAL A 1 84 ? 14.729 6.519 -6.190 1.00 96.06 84 VAL A O 1
ATOM 665 N N . LYS A 1 85 ? 14.936 4.774 -4.784 1.00 96.19 85 LYS A N 1
ATOM 666 C CA . LYS A 1 85 ? 15.936 4.064 -5.590 1.00 96.19 85 LYS A CA 1
ATOM 667 C C . LYS A 1 85 ? 15.378 3.657 -6.957 1.00 96.19 85 LYS A C 1
ATOM 669 O O . LYS A 1 85 ? 15.999 3.951 -7.976 1.00 96.19 85 LYS A O 1
ATOM 674 N N . VAL A 1 86 ? 14.190 3.053 -6.992 1.00 96.62 86 VAL A N 1
ATOM 675 C CA . VAL A 1 86 ? 13.536 2.616 -8.239 1.00 96.62 86 VAL A CA 1
ATOM 676 C C . VAL A 1 86 ? 13.226 3.797 -9.162 1.00 96.62 86 VAL A C 1
ATOM 678 O O . VAL A 1 86 ? 13.341 3.676 -10.384 1.00 96.62 86 VAL A O 1
ATOM 681 N N . ILE A 1 87 ? 12.864 4.956 -8.604 1.00 96.62 87 ILE A N 1
ATOM 682 C CA . ILE A 1 87 ? 12.661 6.187 -9.380 1.00 96.62 87 ILE A CA 1
ATOM 683 C C . ILE A 1 87 ? 13.979 6.648 -10.011 1.00 96.62 87 ILE A C 1
ATOM 685 O O . ILE A 1 87 ? 14.007 6.950 -11.205 1.00 96.62 87 ILE A O 1
ATOM 689 N N . ALA A 1 88 ? 15.071 6.677 -9.242 1.00 96.44 88 ALA A N 1
ATOM 690 C CA . ALA A 1 88 ? 16.379 7.084 -9.749 1.00 96.44 88 ALA A CA 1
ATOM 691 C C . ALA A 1 88 ? 16.874 6.158 -10.875 1.00 96.44 88 ALA A C 1
ATOM 693 O O . ALA A 1 88 ? 17.321 6.639 -11.918 1.00 96.44 88 ALA A O 1
ATOM 694 N N . GLU A 1 89 ? 16.728 4.841 -10.707 1.00 96.81 89 GLU A N 1
ATOM 695 C CA . GLU A 1 89 ? 17.083 3.851 -11.730 1.00 96.81 89 GLU A CA 1
ATOM 696 C C . GLU A 1 89 ? 16.225 3.996 -12.994 1.00 96.81 89 GLU A C 1
ATOM 698 O O . GLU A 1 89 ? 16.755 3.953 -14.103 1.00 96.81 89 GLU A O 1
ATOM 703 N N . ASN A 1 90 ? 14.920 4.253 -12.857 1.00 96.69 90 ASN A N 1
ATOM 704 C CA . ASN A 1 90 ? 14.048 4.509 -14.007 1.00 96.69 90 ASN A CA 1
ATOM 705 C C . ASN A 1 90 ? 14.466 5.751 -14.798 1.00 96.69 90 ASN A C 1
ATOM 707 O O . ASN A 1 90 ? 14.464 5.728 -16.029 1.00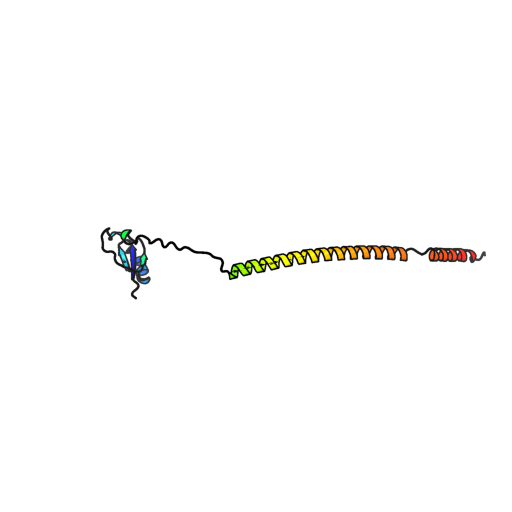 96.69 90 ASN A O 1
ATOM 711 N N . VAL A 1 91 ? 14.822 6.840 -14.113 1.00 97.56 91 VAL A N 1
ATOM 712 C CA . VAL A 1 91 ? 15.293 8.066 -14.774 1.00 97.56 91 VAL A CA 1
ATOM 713 C C . VAL A 1 91 ? 16.600 7.807 -15.527 1.00 97.56 91 VAL A C 1
ATOM 715 O O . VAL A 1 91 ? 16.735 8.232 -16.678 1.00 97.56 91 VAL A O 1
ATOM 718 N N . ALA A 1 92 ? 17.535 7.073 -14.917 1.00 97.06 92 ALA A N 1
ATOM 719 C CA . ALA A 1 92 ? 18.801 6.709 -15.550 1.00 97.06 92 ALA A CA 1
ATOM 720 C C . ALA A 1 92 ? 18.580 5.838 -16.797 1.00 97.06 92 ALA A C 1
ATOM 722 O O . ALA A 1 92 ? 19.032 6.195 -17.882 1.00 97.06 92 ALA A O 1
ATOM 723 N N . LEU A 1 93 ? 17.789 4.766 -16.676 1.00 97.56 93 LEU A N 1
ATOM 724 C CA . LEU A 1 93 ? 17.473 3.872 -17.793 1.00 97.56 93 LEU A CA 1
ATOM 725 C C . LEU A 1 93 ? 16.765 4.595 -18.939 1.00 97.56 93 LEU A C 1
ATOM 727 O O . LEU A 1 93 ? 17.054 4.337 -20.106 1.00 97.56 93 LEU A O 1
ATOM 731 N N . LYS A 1 94 ? 15.854 5.521 -18.627 1.00 97.44 94 LYS A N 1
ATOM 732 C CA . LYS A 1 94 ? 15.178 6.323 -19.648 1.00 97.44 94 LYS A CA 1
ATOM 733 C C . LYS A 1 94 ? 16.163 7.223 -20.397 1.00 97.44 94 LYS A C 1
ATOM 735 O O . LYS A 1 94 ? 16.099 7.300 -21.621 1.00 97.44 94 LYS A O 1
ATOM 740 N N . THR A 1 95 ? 17.098 7.839 -19.676 1.00 96.81 95 THR A N 1
ATOM 741 C CA . THR A 1 95 ? 18.167 8.659 -20.269 1.00 96.81 95 THR A CA 1
ATOM 742 C C . THR A 1 95 ? 19.069 7.819 -21.179 1.00 96.81 95 THR A C 1
ATOM 744 O O . THR A 1 95 ? 19.357 8.214 -22.309 1.00 96.81 95 THR A O 1
ATOM 747 N N . ASP A 1 96 ? 19.470 6.628 -20.729 1.00 96.94 96 ASP A N 1
ATOM 748 C CA . ASP A 1 96 ? 20.294 5.712 -21.524 1.00 96.94 96 ASP A CA 1
ATOM 749 C C . ASP A 1 96 ? 19.557 5.233 -22.780 1.00 96.94 96 ASP A C 1
ATOM 751 O O . ASP A 1 96 ? 20.127 5.200 -23.873 1.00 96.94 96 ASP A O 1
ATOM 755 N N . MET A 1 97 ? 18.266 4.922 -22.657 1.00 97.00 97 MET A N 1
ATOM 756 C CA . MET A 1 97 ? 17.426 4.534 -23.786 1.00 97.00 97 MET A CA 1
ATOM 757 C C . MET A 1 97 ? 17.327 5.655 -24.831 1.00 97.00 97 MET A C 1
ATOM 759 O O . MET A 1 97 ? 17.454 5.387 -26.027 1.00 97.00 97 MET A O 1
ATOM 763 N N . GLU A 1 98 ? 17.145 6.907 -24.407 1.00 97.50 98 GLU A N 1
ATOM 764 C CA . GLU A 1 98 ? 17.129 8.069 -25.307 1.00 97.50 98 GLU A CA 1
ATOM 765 C C . GLU A 1 98 ? 18.468 8.242 -26.038 1.00 97.50 98 GLU A C 1
ATOM 767 O O . GLU A 1 98 ? 18.487 8.489 -27.248 1.00 97.50 98 GLU A O 1
ATOM 772 N N . LYS A 1 99 ? 19.591 8.027 -25.343 1.00 97.19 99 LYS A N 1
ATOM 773 C CA . LYS A 1 99 ? 20.927 8.062 -25.950 1.00 97.19 99 LYS A CA 1
ATOM 774 C C . LYS A 1 99 ? 21.099 6.979 -27.017 1.00 97.19 99 LYS A C 1
ATOM 776 O O . LYS A 1 99 ? 21.529 7.282 -28.129 1.00 97.19 99 LYS A O 1
ATOM 781 N N . VAL A 1 100 ? 20.712 5.738 -26.718 1.00 97.56 100 VAL A N 1
ATOM 782 C CA . VAL A 1 100 ? 20.782 4.619 -27.676 1.00 97.56 100 VAL A CA 1
ATOM 783 C C . VAL A 1 100 ? 19.894 4.877 -28.896 1.00 97.56 100 VAL A C 1
ATOM 785 O O . VAL A 1 100 ? 20.287 4.582 -30.026 1.00 97.56 100 VAL A O 1
ATOM 788 N N . ILE A 1 101 ? 18.710 5.465 -28.702 1.00 97.38 101 ILE A N 1
ATOM 789 C CA . ILE A 1 101 ? 17.827 5.860 -29.806 1.00 97.38 101 ILE A CA 1
ATOM 790 C C . ILE A 1 101 ? 18.519 6.885 -30.709 1.00 97.38 101 ILE A C 1
ATOM 792 O O . ILE A 1 101 ? 18.526 6.695 -31.928 1.00 97.38 101 ILE A O 1
ATOM 796 N N . ALA A 1 102 ? 19.133 7.919 -30.127 1.00 97.19 102 ALA A N 1
ATOM 797 C CA . ALA A 1 102 ? 19.849 8.947 -30.875 1.00 97.19 102 ALA A CA 1
ATOM 798 C C . ALA A 1 102 ? 21.041 8.371 -31.660 1.00 97.19 102 ALA A C 1
ATOM 800 O O . ALA A 1 102 ? 21.210 8.679 -32.841 1.00 97.19 102 ALA A O 1
ATOM 801 N N . GLU A 1 103 ? 21.832 7.488 -31.044 1.00 97.25 103 GLU A N 1
ATOM 802 C CA . GLU A 1 103 ? 22.949 6.801 -31.705 1.00 97.25 103 GLU A CA 1
ATOM 803 C C . GLU A 1 103 ? 22.467 5.921 -32.867 1.00 97.25 103 GLU A C 1
ATOM 805 O O . GLU A 1 103 ? 23.032 5.964 -33.964 1.00 97.25 103 GLU A O 1
ATOM 810 N N . ARG A 1 104 ? 21.377 5.169 -32.668 1.00 97.44 104 ARG A N 1
ATOM 811 C CA . ARG A 1 104 ? 20.758 4.348 -33.717 1.00 97.44 104 ARG A CA 1
ATOM 812 C C . ARG A 1 104 ? 20.277 5.202 -34.884 1.00 97.44 104 ARG A C 1
ATOM 814 O O . ARG A 1 104 ? 20.481 4.817 -36.034 1.00 97.44 104 ARG A O 1
ATOM 821 N N . ASP A 1 105 ? 19.643 6.340 -34.616 1.00 97.25 105 ASP A N 1
ATOM 822 C CA . ASP A 1 105 ? 19.170 7.244 -35.667 1.00 97.25 105 ASP A CA 1
ATOM 823 C C . ASP A 1 105 ? 20.327 7.893 -36.439 1.00 97.25 105 ASP A C 1
ATOM 825 O O . ASP A 1 105 ? 20.287 7.944 -37.671 1.00 97.25 105 ASP A O 1
ATOM 829 N N . ALA A 1 106 ? 21.402 8.283 -35.750 1.00 97.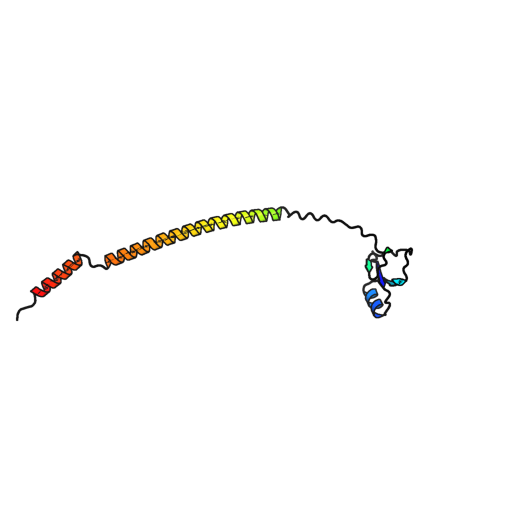00 106 ALA A N 1
ATOM 830 C CA . ALA A 1 106 ? 22.615 8.791 -36.386 1.00 97.00 106 ALA A CA 1
ATOM 831 C C . ALA A 1 106 ? 23.290 7.736 -37.280 1.00 97.00 106 ALA A C 1
ATOM 833 O O . ALA A 1 106 ? 23.674 8.035 -38.413 1.00 97.00 106 ALA A O 1
ATOM 834 N N . LEU A 1 107 ? 23.407 6.490 -36.809 1.00 96.50 107 LEU A N 1
ATOM 835 C CA . LEU A 1 107 ? 23.948 5.383 -37.604 1.00 96.50 107 LEU A CA 1
ATOM 836 C C . LEU A 1 107 ? 23.066 5.077 -38.814 1.00 96.50 107 LEU A C 1
ATOM 838 O O . LEU A 1 107 ? 23.575 4.893 -39.918 1.00 96.50 107 LEU A O 1
ATOM 842 N N . LYS A 1 108 ? 21.742 5.076 -38.638 1.00 96.56 108 LYS A N 1
ATOM 843 C CA . LYS A 1 108 ? 20.799 4.850 -39.736 1.00 96.56 108 LYS A CA 1
ATOM 844 C C . LYS A 1 108 ? 20.939 5.917 -40.824 1.00 96.56 108 LYS A C 1
ATOM 846 O O . LYS A 1 108 ? 20.933 5.576 -42.004 1.00 96.56 108 LYS A O 1
ATOM 851 N N . ALA A 1 109 ? 21.123 7.182 -40.446 1.00 95.69 109 ALA A N 1
ATOM 852 C CA . ALA A 1 109 ? 21.382 8.261 -41.397 1.00 95.69 109 ALA A CA 1
ATOM 853 C C . ALA A 1 109 ? 22.705 8.062 -42.160 1.00 95.69 109 ALA A C 1
ATOM 855 O O . ALA A 1 109 ? 22.739 8.229 -43.378 1.00 95.69 109 ALA A O 1
ATOM 856 N N . GLN A 1 110 ? 23.774 7.649 -41.470 1.00 95.88 110 GLN A N 1
ATOM 857 C CA . GLN A 1 110 ? 25.064 7.351 -42.107 1.00 95.88 110 GLN A CA 1
ATOM 858 C C . GLN A 1 110 ? 24.970 6.186 -43.097 1.00 95.88 110 GLN A C 1
ATOM 860 O O . GLN A 1 110 ? 25.532 6.264 -44.187 1.00 95.88 110 GLN A O 1
ATOM 865 N N . VAL A 1 111 ? 24.234 5.125 -42.752 1.00 95.25 111 VAL A N 1
ATOM 866 C CA . VAL A 1 111 ? 24.002 3.990 -43.658 1.00 95.25 111 VAL A CA 1
ATOM 867 C C . VAL A 1 111 ? 23.274 4.448 -44.921 1.00 95.25 111 VAL A C 1
ATOM 869 O O . VAL A 1 111 ? 23.714 4.120 -46.017 1.00 95.25 111 VAL A O 1
ATOM 872 N N . VAL A 1 112 ? 22.219 5.260 -44.791 1.00 94.75 112 VAL A N 1
ATOM 873 C CA . VAL A 1 112 ? 21.483 5.800 -45.950 1.00 94.75 112 VAL A CA 1
ATOM 874 C C . VAL A 1 112 ? 22.387 6.652 -46.851 1.00 94.75 112 VAL A C 1
ATOM 876 O O . VAL A 1 112 ? 22.339 6.511 -48.073 1.00 94.75 112 VAL A O 1
ATOM 879 N N . ASP A 1 113 ? 23.232 7.510 -46.273 1.00 93.44 113 ASP A N 1
ATOM 880 C CA . ASP A 1 113 ? 24.186 8.330 -47.034 1.00 93.44 113 ASP A CA 1
ATOM 881 C C . ASP A 1 113 ? 25.225 7.472 -47.778 1.00 93.44 113 ASP A C 1
ATOM 883 O O . ASP A 1 113 ? 25.483 7.690 -48.965 1.00 93.44 113 ASP A O 1
ATOM 887 N N . LEU A 1 114 ? 25.777 6.450 -47.118 1.00 92.19 114 LEU A N 1
ATOM 888 C CA . LEU A 1 114 ? 26.717 5.513 -47.736 1.00 92.19 114 LEU A CA 1
ATOM 889 C C . LEU A 1 114 ? 26.060 4.696 -48.854 1.00 92.19 114 LEU A C 1
ATOM 891 O O . LEU A 1 114 ? 26.630 4.586 -49.938 1.00 92.19 114 LEU A O 1
ATOM 895 N N . GLU A 1 115 ? 24.851 4.175 -48.642 1.00 91.38 115 GLU A N 1
ATOM 896 C CA . GLU A 1 115 ? 24.098 3.462 -49.678 1.00 91.38 115 GLU A CA 1
ATOM 897 C C . GLU A 1 115 ? 23.826 4.348 -50.900 1.00 91.38 115 GLU A C 1
ATOM 899 O O . GLU A 1 115 ? 23.937 3.886 -52.037 1.00 91.38 115 GLU A O 1
ATOM 904 N N . ALA A 1 116 ? 23.502 5.628 -50.692 1.00 89.00 116 ALA A N 1
ATOM 905 C CA . ALA A 1 116 ? 23.311 6.584 -51.779 1.00 89.00 116 ALA A CA 1
ATOM 906 C C . ALA A 1 116 ? 24.617 6.856 -52.544 1.00 89.00 116 ALA A C 1
ATOM 908 O O . ALA A 1 116 ? 24.605 6.945 -53.774 1.00 89.00 116 ALA A O 1
ATOM 909 N N . LYS A 1 117 ? 25.751 6.948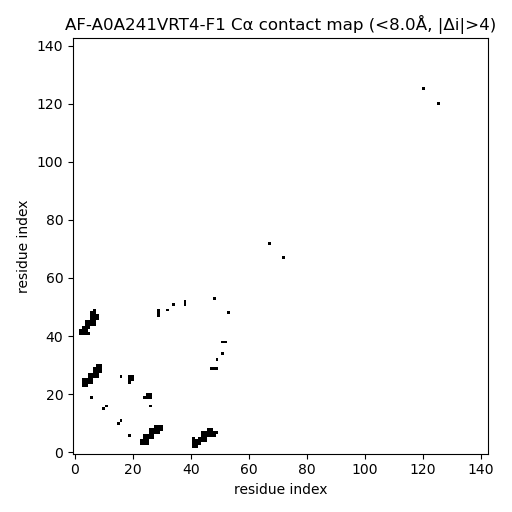 -51.838 1.00 86.94 117 LYS A N 1
ATOM 910 C CA . LYS A 1 117 ? 27.081 7.118 -52.444 1.00 86.94 117 LYS A CA 1
ATOM 911 C C . LYS A 1 117 ? 27.524 5.895 -53.245 1.00 86.94 117 LYS A C 1
ATOM 913 O O . LYS A 1 117 ? 28.143 6.077 -54.285 1.00 86.94 117 LYS A O 1
ATOM 918 N N . VAL A 1 118 ? 27.181 4.685 -52.801 1.00 82.50 118 VAL A N 1
ATOM 919 C CA . VAL A 1 118 ? 27.480 3.433 -53.521 1.00 82.50 118 VAL A CA 1
ATOM 920 C C . VAL A 1 118 ? 26.566 3.244 -54.736 1.00 82.50 118 VAL A C 1
ATOM 922 O O . VAL A 1 118 ? 27.017 2.767 -55.770 1.00 82.50 118 VAL A O 1
ATOM 925 N N . LYS A 1 119 ? 25.287 3.640 -54.655 1.00 77.00 119 LYS A N 1
ATOM 926 C CA . LYS A 1 119 ? 24.343 3.553 -55.787 1.00 77.00 119 LYS A CA 1
ATOM 927 C C . LYS A 1 119 ? 24.593 4.598 -56.878 1.00 77.00 119 LYS A C 1
ATOM 929 O O . LYS A 1 119 ? 24.106 4.433 -57.995 1.00 77.00 119 LYS A O 1
ATOM 934 N N . LYS A 1 120 ? 25.305 5.688 -56.577 1.00 72.44 120 LYS A N 1
ATOM 935 C CA . LYS A 1 120 ? 25.669 6.698 -57.574 1.00 72.44 120 LYS A CA 1
ATOM 936 C C . LYS A 1 120 ? 26.876 6.183 -58.370 1.00 72.44 120 LYS A C 1
ATOM 938 O O . LYS A 1 120 ? 27.924 5.990 -57.760 1.00 72.44 120 LYS A O 1
ATOM 943 N N . PRO A 1 121 ? 26.768 5.984 -59.699 1.00 67.19 121 PRO A N 1
ATOM 944 C CA . PRO A 1 121 ? 27.888 5.492 -60.492 1.00 67.19 121 PRO A CA 1
ATOM 945 C C . PRO A 1 121 ? 29.071 6.443 -60.332 1.00 67.19 121 PRO A C 1
ATOM 947 O O . PRO A 1 121 ? 28.933 7.670 -60.426 1.00 67.19 121 PRO A O 1
ATOM 950 N N . THR A 1 122 ? 30.232 5.876 -60.031 1.00 73.38 122 THR A N 1
ATOM 951 C CA . THR A 1 122 ? 31.450 6.647 -59.824 1.00 73.38 122 THR A CA 1
ATOM 952 C C . THR A 1 122 ? 31.835 7.370 -61.113 1.00 73.38 122 THR A C 1
ATOM 954 O O . THR A 1 122 ? 31.513 6.946 -62.225 1.00 73.38 122 THR A O 1
ATOM 957 N N . ALA A 1 123 ? 32.571 8.476 -60.991 1.00 68.25 123 ALA A N 1
ATOM 958 C CA . ALA A 1 123 ? 33.086 9.187 -62.161 1.00 68.25 123 ALA A CA 1
ATOM 959 C C . ALA A 1 123 ? 33.939 8.273 -63.065 1.00 68.25 123 ALA A C 1
ATOM 961 O O . ALA A 1 123 ? 33.990 8.491 -64.271 1.00 68.25 123 ALA A O 1
ATOM 962 N N . ALA A 1 124 ? 34.569 7.238 -62.496 1.00 69.25 124 ALA A N 1
ATOM 963 C CA . ALA A 1 124 ? 35.293 6.214 -63.241 1.00 69.25 124 ALA A CA 1
ATOM 964 C C . ALA A 1 124 ? 34.348 5.303 -64.045 1.00 69.25 124 ALA A C 1
ATOM 966 O O . ALA A 1 124 ? 34.589 5.094 -65.231 1.00 69.25 124 ALA A O 1
ATOM 967 N N . GLU A 1 125 ? 33.248 4.833 -63.448 1.00 71.38 125 GLU A N 1
ATOM 968 C CA . GLU A 1 125 ? 32.238 4.011 -64.133 1.00 71.38 125 GLU A CA 1
ATOM 969 C C . GLU A 1 125 ? 31.514 4.785 -65.239 1.00 71.38 125 GLU A C 1
ATOM 971 O O . GLU A 1 125 ? 31.331 4.263 -66.335 1.00 71.38 125 GLU A O 1
ATOM 976 N N . LEU A 1 126 ? 31.182 6.059 -65.009 1.00 75.00 126 LEU A N 1
ATOM 977 C CA . LEU A 1 126 ? 30.588 6.919 -66.039 1.00 75.00 126 LEU A CA 1
ATOM 978 C C . LEU A 1 126 ? 31.550 7.169 -67.207 1.00 75.00 126 LEU A C 1
ATOM 980 O O . LEU A 1 126 ? 31.132 7.219 -68.363 1.00 75.00 126 LEU A O 1
ATOM 984 N N . LYS A 1 127 ? 32.848 7.318 -66.923 1.00 73.44 127 LYS A N 1
ATOM 985 C CA . LYS A 1 127 ? 33.871 7.530 -67.954 1.00 73.44 127 LYS A CA 1
ATOM 986 C C . LYS A 1 127 ? 34.146 6.250 -68.746 1.00 73.44 127 LYS A C 1
ATOM 988 O O . LYS A 1 127 ? 34.338 6.333 -69.954 1.00 73.44 127 LYS A O 1
ATOM 993 N N . ALA A 1 128 ? 34.107 5.088 -68.092 1.00 76.88 128 ALA A N 1
ATOM 994 C CA . ALA A 1 128 ? 34.214 3.785 -68.743 1.00 76.88 128 ALA A CA 1
ATOM 995 C C . ALA A 1 128 ? 32.989 3.476 -69.619 1.00 76.88 128 ALA A C 1
ATOM 997 O O . ALA A 1 128 ? 33.156 3.064 -70.763 1.00 76.88 128 ALA A O 1
ATOM 998 N N . ALA A 1 129 ? 31.774 3.751 -69.131 1.00 77.19 129 ALA A N 1
ATOM 999 C CA . ALA A 1 129 ? 30.546 3.589 -69.910 1.00 77.19 129 ALA A CA 1
ATOM 1000 C C . ALA A 1 129 ? 30.539 4.490 -71.154 1.00 77.19 129 ALA A C 1
ATOM 1002 O O . ALA A 1 129 ? 30.238 4.028 -72.250 1.00 77.19 129 ALA A O 1
ATOM 1003 N N . LYS A 1 130 ? 30.962 5.753 -71.009 1.00 75.31 130 LYS A N 1
ATOM 1004 C CA . LYS A 1 130 ? 31.064 6.683 -72.139 1.00 75.31 130 LYS A CA 1
ATOM 1005 C C . LYS A 1 130 ? 32.136 6.267 -73.153 1.00 75.31 130 LYS A C 1
ATOM 1007 O O . LYS A 1 130 ? 31.885 6.317 -74.348 1.00 75.31 130 LYS A O 1
ATOM 1012 N N . ALA A 1 131 ? 33.297 5.799 -72.689 1.00 78.31 131 ALA A N 1
ATOM 1013 C CA . ALA A 1 131 ? 34.345 5.288 -73.573 1.00 78.31 131 ALA A CA 1
ATOM 1014 C C . ALA A 1 131 ? 33.908 4.027 -74.342 1.00 78.31 131 ALA A C 1
ATOM 1016 O O . ALA A 1 131 ? 34.276 3.869 -75.503 1.00 78.31 131 ALA A O 1
ATOM 1017 N N . ALA A 1 132 ? 33.111 3.153 -73.720 1.00 77.94 132 ALA A N 1
ATOM 1018 C CA . ALA A 1 132 ? 32.541 1.985 -74.388 1.00 77.94 132 ALA A CA 1
ATOM 1019 C C . ALA A 1 132 ? 31.502 2.380 -75.454 1.00 77.94 132 ALA A C 1
ATOM 1021 O O . ALA A 1 132 ? 31.475 1.788 -76.530 1.00 77.94 132 ALA A O 1
ATOM 1022 N N . GLU A 1 133 ? 30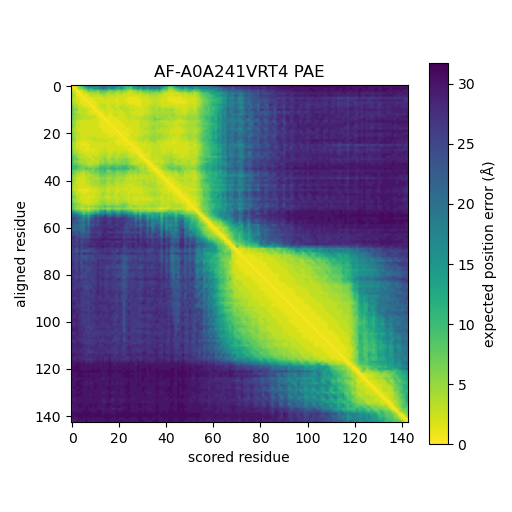.688 3.406 -75.190 1.00 75.38 133 GLU A N 1
ATOM 1023 C CA . GLU A 1 133 ? 29.698 3.922 -76.145 1.00 75.38 133 GLU A CA 1
ATOM 1024 C C . GLU A 1 133 ? 30.354 4.632 -77.347 1.00 75.38 133 GLU A C 1
ATOM 1026 O O . GLU A 1 133 ? 29.956 4.411 -78.491 1.00 75.38 133 GLU A O 1
ATOM 1031 N N . ASP A 1 134 ? 31.399 5.435 -77.110 1.00 75.56 134 ASP A N 1
ATOM 1032 C CA . ASP A 1 134 ? 32.186 6.075 -78.174 1.00 75.56 134 ASP A CA 1
ATOM 1033 C C . ASP A 1 134 ? 32.941 5.037 -79.033 1.00 75.56 134 ASP A C 1
ATOM 1035 O O . ASP A 1 134 ? 33.010 5.186 -80.254 1.00 75.56 134 ASP A O 1
ATOM 1039 N N . ALA A 1 135 ? 33.457 3.955 -78.432 1.00 74.69 135 ALA A N 1
ATOM 1040 C CA . ALA A 1 135 ? 34.102 2.862 -79.167 1.00 74.69 135 ALA A CA 1
ATOM 1041 C C . ALA A 1 135 ? 33.107 2.073 -80.038 1.00 74.69 135 ALA A C 1
ATOM 1043 O O . ALA A 1 135 ? 33.412 1.770 -81.189 1.00 74.69 135 ALA A O 1
ATOM 1044 N N . ALA A 1 136 ? 31.894 1.813 -79.537 1.00 72.75 136 ALA A N 1
ATOM 1045 C CA . ALA A 1 136 ? 30.856 1.107 -80.290 1.00 72.75 136 ALA A CA 1
ATOM 1046 C C . ALA A 1 136 ? 30.368 1.889 -81.528 1.00 72.75 136 ALA A C 1
ATOM 1048 O O . ALA A 1 136 ? 30.028 1.283 -82.540 1.00 72.75 136 ALA A O 1
ATOM 1049 N N . LYS A 1 137 ? 30.387 3.230 -81.494 1.00 66.69 137 LYS A N 1
ATOM 1050 C CA . LYS A 1 137 ? 30.062 4.078 -82.660 1.00 66.69 137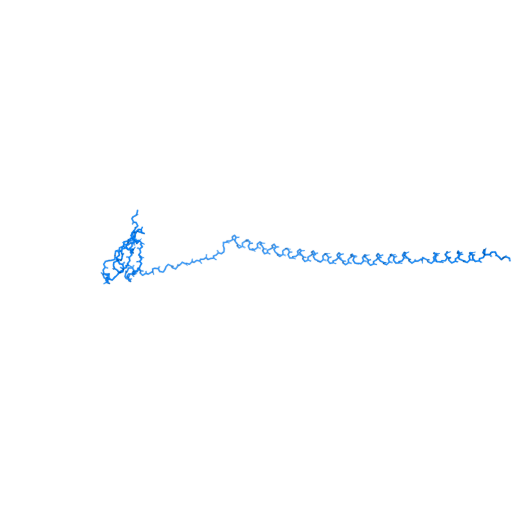 LYS A CA 1
ATOM 1051 C C . LYS A 1 137 ? 31.150 4.123 -83.735 1.00 66.69 137 LYS A C 1
ATOM 1053 O O . LYS A 1 137 ? 30.870 4.530 -84.859 1.00 66.69 137 LYS A O 1
ATOM 1058 N N . LEU A 1 138 ? 32.386 3.752 -83.403 1.00 62.16 138 LEU A N 1
ATOM 1059 C CA . LEU A 1 138 ? 33.506 3.700 -84.349 1.00 62.16 138 LEU A CA 1
ATOM 1060 C C . LEU A 1 138 ? 33.580 2.367 -85.111 1.00 62.16 138 LEU A C 1
ATOM 1062 O O . LEU A 1 138 ? 34.251 2.313 -86.140 1.00 62.16 138 LEU A O 1
ATOM 1066 N N . GLU A 1 139 ? 32.884 1.325 -84.642 1.00 59.34 139 GLU A N 1
ATOM 1067 C CA . GLU A 1 139 ? 32.865 -0.011 -85.257 1.00 59.34 139 GLU A CA 1
ATOM 1068 C C . GLU A 1 139 ? 31.623 -0.300 -86.123 1.00 59.34 139 GLU A C 1
ATOM 1070 O O . GLU A 1 139 ? 31.529 -1.396 -86.673 1.00 59.34 139 GLU A O 1
ATOM 1075 N N . GLU A 1 140 ? 30.693 0.647 -86.318 1.00 56.25 140 GLU A N 1
ATOM 1076 C CA . GLU A 1 140 ? 29.624 0.471 -87.316 1.00 56.25 140 GLU A CA 1
ATOM 1077 C C . GLU A 1 140 ? 30.232 0.452 -88.738 1.00 56.25 140 GLU A C 1
ATOM 1079 O O . GLU A 1 140 ? 30.791 1.463 -89.186 1.00 56.25 140 GLU A O 1
ATOM 1084 N N . PRO A 1 141 ? 30.159 -0.677 -89.473 1.00 54.06 141 PRO A N 1
ATOM 1085 C CA . PRO A 1 141 ? 30.710 -0.762 -90.814 1.00 54.06 141 PRO A CA 1
ATOM 1086 C C . PRO A 1 141 ? 29.835 0.060 -91.762 1.00 54.06 141 PRO A C 1
ATOM 1088 O O . PRO A 1 141 ? 28.631 -0.161 -91.870 1.00 54.06 141 PRO A O 1
ATOM 1091 N N . LYS A 1 142 ? 30.449 1.016 -92.466 1.00 55.62 142 LYS A N 1
ATOM 1092 C CA . LYS A 1 142 ? 29.837 1.618 -93.654 1.00 55.62 142 LYS A CA 1
ATOM 1093 C C . LYS A 1 142 ? 29.719 0.522 -94.715 1.00 55.62 142 LYS A C 1
ATOM 1095 O O . LYS A 1 142 ? 30.752 0.065 -95.204 1.00 55.62 142 LYS A O 1
ATOM 1100 N N . GLU A 1 143 ? 28.485 0.096 -94.990 1.00 47.47 143 GLU A N 1
ATOM 1101 C CA . GLU A 1 143 ? 28.116 -0.666 -96.196 1.00 47.47 143 GLU A CA 1
ATOM 1102 C C . GLU A 1 143 ? 28.670 -0.024 -97.477 1.00 47.47 143 GLU A C 1
ATOM 1104 O O . GLU A 1 143 ? 28.721 1.230 -97.554 1.00 47.47 143 GLU A O 1
#

Mean predicted aligned error: 18.24 Å

Sequence (143 aa):
MNFKKIYFTDDFSTENIEKLQSDGWVLRKASAVKEGDFIEQADEYGGEVPSHYKSQNQQIAVSLNAEIAPELQQAIDDAKAECVKVIAENVALKTDMEKVIAERDALKAQVVDLEAKVKKPTAAELKAAKAAEDAAKLEEPKE

pLDDT: mean 83.8, std 13.63, range [47.47, 97.56]

Radius of gyration: 51.15 Å; Cα contacts (8 Å, |Δi|>4): 72; chains: 1; bounding box: 83×30×142 Å

Solvent-accessible surface area (backbone atoms only — not comparable to full-atom values): 8712 Å² total; per-residue (Å²): 132,87,85,41,34,37,29,20,41,82,73,79,50,71,69,53,47,54,54,41,45,73,74,56,35,43,80,41,54,35,86,75,66,55,96,86,58,85,79,80,87,56,82,40,79,38,76,58,63,54,74,88,74,53,66,81,74,79,78,77,82,76,84,79,80,84,68,72,54,68,69,58,53,50,53,52,53,52,51,50,53,50,51,54,50,55,51,53,52,50,54,51,52,51,52,52,51,54,49,53,51,52,53,52,52,54,51,51,51,52,51,53,53,51,51,53,58,69,72,44,78,47,75,64,55,53,51,50,53,50,52,52,53,58,51,58,68,71,66,64,77,82,128

Foldseek 3Di:
DDAAEEEEDQDPPPVVCVVCVVVVYDYDHNVVDDDPDDADDGPYYHYNDDPVNPDPPPPPPDDDPPDPDVVNVVVVVVVVVVVVVVVVVVVVVVVVVVVVVVVVVVVVVVVVVVVVVVPPQDPVRVVVVVVVVVVVVVPPDDD

Nearest PDB structures (foldseek):
  6ci5-assembly1_A  TM=5.575E-01  e=8.969E+00  Anoxybacillus ayderensis G10